Protein AF-A0A3D3JK53-F1 (afdb_monomer)

Nearest PDB structures (foldseek):
  6vbu-assembly1_7  TM=7.544E-01  e=4.477E-02  Bos taurus
  6vnw-assembly1_C  TM=7.731E-01  e=1.156E-01  Bos taurus
  6voa-assembly1_C  TM=7.731E-01  e=1.156E-01  Bos taurus
  6vbv-assembly1_7  TM=7.731E-01  e=1.156E-01  Bos taurus
  5eo8-assembly1_A  TM=5.705E-01  e=1.275E+00  Aspergillus oryzae RIB40

Solvent-accessible surface area (backbone atoms only — not comparable to full-atom values): 7485 Å² total; per-residue (Å²): 140,68,80,87,78,47,87,64,82,77,49,50,52,19,66,30,75,45,49,38,50,68,81,83,47,67,21,42,38,37,41,19,42,79,42,44,52,43,34,30,48,50,75,56,94,92,36,69,44,82,42,25,68,84,25,51,52,84,48,80,52,70,66,23,20,23,15,36,35,70,42,52,81,80,78,80,83,30,51,14,42,42,36,24,14,47,77,43,70,57,46,28,25,48,38,76,45,60,45,42,36,45,81,48,80,62,81,70,79,67,88,61,80,56,61,42,56,72,68,73,90,39,56,84,82,74,84,81,63,74,96

pLDDT: mean 74.8, std 21.29, range [25.58, 97.75]

Sequence (131 aa):
FNVLADFYAYNGGGVAAGDVDGDGLIDLYFTGTQVGDRLYINKGNFRFVDVTFERGIRHDSIIPRTGVLLADLNADGFLDLYVCRRPGKSLCYVNDGRGYFTPVDSPITLTDSTSATMAAPIDIDADGDLD

Mean predicted aligned error: 10.21 Å

Radius of gyration: 15.17 Å; Cα contacts (8 Å, |Δi|>4): 297; chains: 1; bounding box: 42×38×36 Å

Structure (mmCIF, N/CA/C/O backbone):
data_AF-A0A3D3JK53-F1
#
_entry.id   AF-A0A3D3JK53-F1
#
loop_
_atom_site.group_PDB
_atom_site.id
_atom_site.type_symbol
_atom_site.label_atom_id
_atom_site.label_alt_id
_atom_site.label_comp_id
_atom_site.label_asym_id
_atom_site.label_entity_id
_atom_site.label_seq_id
_atom_site.pdbx_PDB_ins_code
_atom_site.Cartn_x
_atom_site.Cartn_y
_atom_site.Cartn_z
_atom_site.occupancy
_atom_site.B_iso_or_equiv
_atom_site.auth_seq_id
_atom_site.auth_comp_id
_atom_site.auth_asym_id
_atom_site.auth_atom_id
_atom_site.pdbx_PDB_model_num
ATOM 1 N N . PHE A 1 1 ? 22.232 -26.499 -8.197 1.00 43.59 1 PHE A N 1
ATOM 2 C CA . PHE A 1 1 ? 21.439 -25.424 -7.573 1.00 43.59 1 PHE A CA 1
ATOM 3 C C . PHE A 1 1 ? 22.415 -24.464 -6.919 1.00 43.59 1 PHE A C 1
ATOM 5 O O . PHE A 1 1 ? 23.149 -24.899 -6.046 1.00 43.59 1 PHE A O 1
ATOM 12 N N . ASN A 1 2 ? 22.530 -23.232 -7.420 1.00 25.58 2 ASN A N 1
ATOM 13 C CA . ASN A 1 2 ? 23.545 -22.272 -6.978 1.00 25.58 2 ASN A CA 1
ATOM 14 C C . ASN A 1 2 ? 22.845 -21.024 -6.429 1.00 25.58 2 ASN A C 1
ATOM 16 O O . ASN A 1 2 ? 22.171 -20.322 -7.173 1.00 25.58 2 ASN A O 1
ATOM 20 N N . VAL A 1 3 ? 23.019 -20.765 -5.132 1.00 27.95 3 VAL A N 1
ATOM 21 C CA . VAL A 1 3 ? 22.402 -19.655 -4.374 1.00 27.95 3 VAL A CA 1
ATOM 22 C C . VAL A 1 3 ? 22.997 -18.286 -4.755 1.00 27.95 3 VAL A C 1
ATOM 24 O O . VAL A 1 3 ? 22.439 -17.246 -4.437 1.00 27.95 3 VAL A O 1
ATOM 27 N N . LEU A 1 4 ? 24.104 -18.269 -5.503 1.00 33.06 4 LEU A N 1
ATOM 28 C CA . LEU A 1 4 ? 24.801 -17.048 -5.925 1.00 33.06 4 LEU A CA 1
ATOM 29 C C . LEU A 1 4 ? 24.198 -16.368 -7.166 1.00 33.06 4 LEU A C 1
ATOM 31 O O . LEU A 1 4 ? 24.621 -15.269 -7.512 1.00 33.06 4 LEU A O 1
ATOM 35 N N . ALA A 1 5 ? 23.236 -17.007 -7.838 1.00 31.58 5 ALA A N 1
ATOM 36 C CA . ALA A 1 5 ? 22.615 -16.474 -9.053 1.00 31.58 5 ALA A CA 1
ATOM 37 C C . ALA A 1 5 ? 21.243 -15.822 -8.812 1.00 31.58 5 ALA A C 1
ATOM 39 O O . ALA A 1 5 ? 20.704 -15.219 -9.735 1.00 31.58 5 ALA A O 1
ATOM 40 N N . ASP A 1 6 ? 20.684 -15.923 -7.600 1.00 36.59 6 ASP A N 1
ATOM 41 C CA . ASP A 1 6 ? 19.299 -15.525 -7.340 1.00 36.59 6 ASP A CA 1
ATOM 42 C C . ASP A 1 6 ? 19.172 -14.696 -6.054 1.00 36.59 6 ASP A C 1
ATOM 44 O O . ASP A 1 6 ? 18.578 -15.092 -5.052 1.00 36.59 6 ASP A O 1
ATOM 48 N N . PHE A 1 7 ? 19.765 -13.499 -6.087 1.00 33.66 7 PHE A N 1
ATOM 49 C CA . PHE A 1 7 ? 19.660 -12.488 -5.025 1.00 33.66 7 PHE A CA 1
ATOM 50 C C . PHE A 1 7 ? 18.211 -12.027 -4.748 1.00 33.66 7 PHE A C 1
ATOM 52 O O . PHE A 1 7 ? 17.979 -11.275 -3.798 1.00 33.66 7 PHE A O 1
ATOM 59 N N . TYR A 1 8 ? 17.236 -12.465 -5.552 1.00 40.62 8 TYR A N 1
ATOM 60 C CA . TYR A 1 8 ? 15.836 -12.050 -5.482 1.00 40.62 8 TYR A CA 1
ATOM 61 C C . TYR A 1 8 ? 14.912 -13.083 -4.826 1.00 40.62 8 TYR A C 1
ATOM 63 O O . TYR A 1 8 ? 13.809 -12.716 -4.431 1.00 40.62 8 TYR A O 1
ATOM 71 N N . ALA A 1 9 ? 15.360 -14.328 -4.626 1.00 30.52 9 ALA A N 1
ATOM 72 C CA . ALA A 1 9 ? 14.543 -15.392 -4.034 1.00 30.52 9 ALA A CA 1
ATOM 73 C C . ALA A 1 9 ? 14.233 -15.196 -2.532 1.00 30.52 9 ALA A C 1
ATOM 75 O O . ALA A 1 9 ? 13.302 -15.811 -2.019 1.00 30.52 9 ALA A O 1
ATOM 76 N N . TYR A 1 10 ? 14.985 -14.335 -1.829 1.00 34.50 10 TYR A N 1
ATOM 77 C CA . TYR A 1 10 ? 14.849 -14.102 -0.379 1.00 34.50 10 TYR A CA 1
ATOM 78 C C . TYR A 1 10 ? 14.360 -12.701 0.017 1.00 34.50 10 TYR A C 1
ATOM 80 O O . TYR A 1 10 ? 14.184 -12.441 1.205 1.00 34.50 10 TYR A O 1
ATOM 88 N N . ASN A 1 11 ? 14.096 -11.804 -0.938 1.00 46.00 11 ASN A N 1
ATOM 89 C CA . ASN A 1 11 ? 13.360 -10.577 -0.631 1.00 46.00 11 ASN A CA 1
ATOM 90 C C . ASN A 1 11 ? 11.868 -10.892 -0.805 1.00 46.00 11 ASN A C 1
ATOM 92 O O . ASN A 1 11 ? 11.315 -10.712 -1.893 1.00 46.00 11 ASN A O 1
ATOM 96 N N . GLY A 1 12 ? 11.266 -11.485 0.230 1.00 48.97 12 GLY A N 1
ATOM 97 C CA . GLY A 1 12 ? 9.848 -11.843 0.231 1.00 48.97 12 GLY A CA 1
ATOM 98 C C . GLY A 1 12 ? 8.981 -10.633 -0.110 1.00 48.97 12 GLY A C 1
ATOM 99 O O . GLY A 1 12 ? 9.318 -9.513 0.257 1.00 48.97 12 GLY A O 1
ATOM 100 N N . GLY A 1 13 ? 7.894 -10.845 -0.849 1.00 63.44 13 GLY A N 1
ATOM 101 C CA . GLY A 1 13 ? 6.867 -9.816 -0.979 1.00 63.44 13 GLY A CA 1
ATOM 102 C C . GLY A 1 13 ? 6.235 -9.548 0.389 1.00 63.44 13 GLY A C 1
ATOM 103 O O . GLY A 1 13 ? 6.039 -10.475 1.177 1.00 63.44 13 GLY A O 1
ATOM 104 N N . GLY A 1 14 ? 5.937 -8.288 0.679 1.00 77.06 14 GLY A N 1
ATOM 105 C CA . GLY A 1 14 ? 5.184 -7.879 1.851 1.00 77.06 14 GLY A CA 1
ATOM 106 C C . GLY A 1 14 ? 3.685 -8.029 1.621 1.00 77.06 14 GLY A C 1
ATOM 107 O O . GLY A 1 14 ? 3.192 -7.885 0.499 1.00 77.06 14 GLY A O 1
ATOM 108 N N . VAL A 1 15 ? 2.962 -8.280 2.706 1.00 86.06 15 VAL A N 1
ATOM 109 C CA . VAL A 1 15 ? 1.506 -8.164 2.759 1.00 86.06 15 VAL A CA 1
ATOM 110 C C . VAL A 1 15 ? 1.149 -7.134 3.820 1.00 86.06 15 VAL A C 1
ATOM 112 O O . VAL A 1 15 ? 1.719 -7.157 4.909 1.00 86.06 15 VAL A O 1
ATOM 115 N N . ALA A 1 16 ? 0.214 -6.247 3.503 1.00 87.88 16 ALA A N 1
ATOM 116 C CA . ALA A 1 16 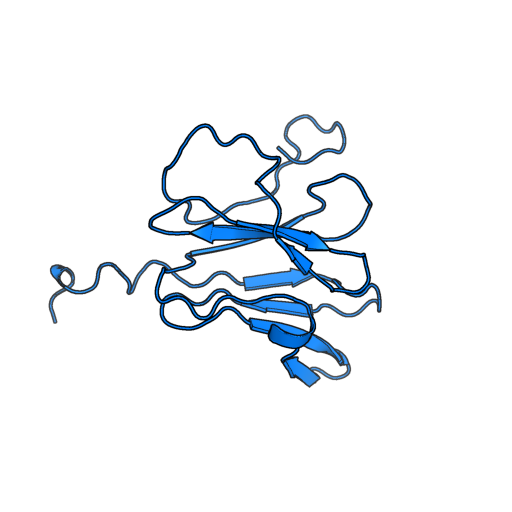? -0.439 -5.389 4.479 1.00 87.88 16 ALA A CA 1
ATOM 117 C C . ALA A 1 16 ? -1.937 -5.684 4.476 1.00 87.88 16 ALA A C 1
ATOM 119 O O . ALA A 1 16 ? -2.520 -5.978 3.429 1.00 87.88 16 ALA A O 1
ATOM 120 N N . ALA A 1 17 ? -2.535 -5.634 5.661 1.00 90.94 17 ALA A N 1
ATOM 121 C CA . ALA A 1 17 ? -3.950 -5.881 5.869 1.00 90.94 17 ALA A CA 1
ATOM 122 C C . ALA A 1 17 ? -4.532 -4.743 6.709 1.00 90.94 17 ALA A C 1
ATOM 124 O O . ALA A 1 17 ? -3.990 -4.429 7.767 1.00 90.94 17 ALA A O 1
ATOM 125 N N . GLY A 1 18 ? -5.612 -4.133 6.233 1.00 90.88 18 GLY A N 1
ATOM 126 C CA . GLY A 1 18 ? -6.271 -3.004 6.886 1.00 90.88 18 GLY A CA 1
ATOM 127 C C . GLY A 1 18 ? -7.535 -2.606 6.136 1.00 90.88 18 GLY A C 1
ATOM 128 O O . GLY A 1 18 ? -7.702 -2.989 4.984 1.00 90.88 18 GLY A O 1
ATOM 129 N N . ASP A 1 19 ? -8.431 -1.889 6.803 1.00 94.81 19 ASP A N 1
ATOM 130 C CA . ASP A 1 19 ? -9.655 -1.346 6.202 1.00 94.81 19 ASP A CA 1
ATOM 131 C C . ASP A 1 19 ? -9.306 -0.037 5.483 1.00 94.81 19 ASP A C 1
ATOM 133 O O . ASP A 1 19 ? -9.145 1.002 6.126 1.00 94.81 19 ASP A O 1
ATOM 137 N N . VAL A 1 20 ? -9.066 -0.104 4.168 1.00 95.06 20 VAL A N 1
ATOM 138 C CA . VAL A 1 20 ? -8.563 1.060 3.419 1.00 95.06 20 VAL A CA 1
ATOM 139 C C . VAL A 1 20 ? -9.679 1.887 2.797 1.00 95.06 20 VAL A C 1
ATOM 141 O O . VAL A 1 20 ? -9.424 3.034 2.424 1.00 95.06 20 VAL A O 1
ATOM 144 N N . ASP A 1 21 ? -10.889 1.338 2.662 1.00 96.25 21 ASP A N 1
ATOM 145 C CA . ASP A 1 21 ? -12.052 2.059 2.136 1.00 96.25 21 ASP A CA 1
ATOM 146 C C . ASP A 1 21 ? -13.136 2.388 3.179 1.00 96.25 21 ASP A C 1
ATOM 148 O O . ASP A 1 21 ? -14.132 3.036 2.840 1.00 96.25 21 ASP A O 1
ATOM 152 N N . GLY A 1 22 ? -12.889 2.049 4.448 1.00 94.50 22 GLY A N 1
ATOM 153 C CA . GLY A 1 22 ? -13.694 2.444 5.600 1.00 94.50 22 GLY A CA 1
ATOM 154 C C . GLY A 1 22 ? -15.007 1.672 5.719 1.00 94.50 22 GLY A C 1
ATOM 155 O O . GLY A 1 22 ? -15.954 2.172 6.337 1.00 94.50 22 GLY A O 1
ATOM 156 N N . ASP A 1 23 ? -15.110 0.497 5.093 1.00 95.94 23 ASP A N 1
ATOM 157 C CA . ASP A 1 23 ? -16.332 -0.309 5.073 1.00 95.94 23 ASP A CA 1
ATOM 158 C C . ASP A 1 23 ? -16.431 -1.313 6.241 1.00 95.94 23 ASP A C 1
ATOM 160 O O . ASP A 1 23 ? -17.457 -1.985 6.415 1.00 95.94 23 ASP A O 1
ATOM 164 N N . GLY A 1 24 ? -15.405 -1.358 7.097 1.00 94.62 24 GLY A N 1
ATOM 165 C CA . GLY A 1 24 ? -15.301 -2.242 8.253 1.00 94.62 24 GLY A CA 1
ATOM 166 C C . GLY A 1 24 ? -14.794 -3.646 7.922 1.00 94.62 24 GLY A C 1
ATOM 167 O O . GLY A 1 24 ? -14.742 -4.499 8.818 1.00 94.62 24 GLY A O 1
ATOM 168 N N . LEU A 1 25 ? -14.438 -3.926 6.666 1.00 95.62 25 LEU A N 1
ATOM 169 C CA . LEU A 1 25 ? -13.818 -5.173 6.238 1.00 95.62 25 LEU A CA 1
ATOM 170 C C . LEU A 1 25 ? -12.317 -4.982 6.028 1.00 95.62 25 LEU A C 1
ATOM 172 O O . LEU A 1 25 ? -11.829 -3.941 5.617 1.00 95.62 25 LEU A O 1
ATOM 176 N N . ILE A 1 26 ? -11.554 -6.035 6.318 1.00 94.81 26 ILE A N 1
ATOM 177 C CA . ILE A 1 26 ? -10.105 -6.005 6.117 1.00 94.81 26 ILE A CA 1
ATOM 178 C C . ILE A 1 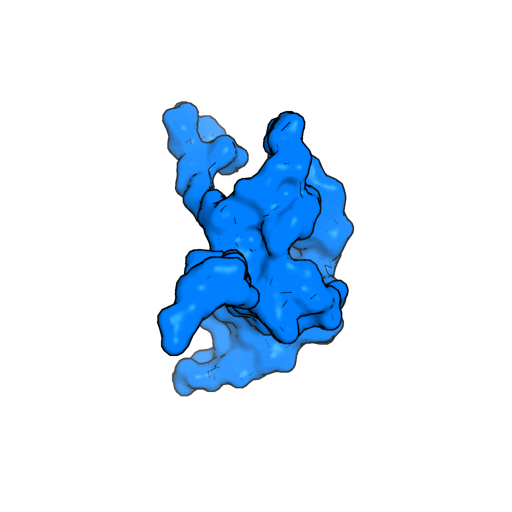26 ? -9.783 -6.283 4.651 1.00 94.81 26 ILE A C 1
ATOM 180 O O . ILE A 1 26 ? -10.084 -7.377 4.153 1.00 94.81 26 ILE A O 1
ATOM 184 N N . ASP A 1 27 ? -9.115 -5.322 4.021 1.00 96.00 27 ASP A N 1
ATOM 185 C CA . ASP A 1 27 ? -8.561 -5.390 2.674 1.00 96.00 27 ASP A CA 1
ATOM 186 C C . ASP A 1 27 ? -7.116 -5.886 2.688 1.00 96.00 27 ASP A C 1
ATOM 188 O O . ASP A 1 27 ? -6.470 -5.960 3.737 1.00 96.00 27 ASP A O 1
ATOM 192 N N . LEU A 1 28 ? -6.598 -6.256 1.514 1.00 94.88 28 LEU A N 1
ATOM 193 C CA . LEU A 1 28 ? -5.260 -6.826 1.376 1.00 94.88 28 LEU A CA 1
ATOM 194 C C . LEU A 1 28 ? -4.451 -6.111 0.301 1.00 94.88 28 LEU A C 1
ATOM 196 O O . LEU A 1 28 ? -4.873 -6.011 -0.851 1.00 94.88 28 LEU A O 1
ATOM 200 N N . TYR A 1 29 ? -3.233 -5.718 0.655 1.00 93.06 29 TYR A N 1
ATOM 201 C CA . TYR A 1 29 ? -2.229 -5.244 -0.284 1.00 93.06 29 TYR A CA 1
ATOM 202 C C . TYR A 1 29 ? -1.053 -6.217 -0.339 1.00 93.06 29 TYR A C 1
ATOM 204 O O . TYR A 1 29 ? -0.521 -6.612 0.695 1.00 93.06 29 TYR A O 1
ATOM 212 N N . PHE A 1 30 ? -0.610 -6.564 -1.544 1.00 90.94 30 PHE A N 1
ATOM 213 C CA . PHE A 1 30 ? 0.542 -7.426 -1.786 1.00 90.94 30 PHE A CA 1
ATOM 214 C C . PHE A 1 30 ? 1.594 -6.690 -2.596 1.00 90.94 30 PHE A C 1
ATOM 216 O O . PHE A 1 30 ? 1.292 -6.155 -3.668 1.00 90.94 30 PHE A O 1
ATOM 223 N N . THR A 1 31 ? 2.843 -6.736 -2.134 1.00 88.25 31 THR A N 1
ATOM 224 C CA . THR A 1 31 ? 3.957 -6.284 -2.960 1.00 88.25 31 THR A CA 1
ATOM 225 C C . THR A 1 31 ? 4.408 -7.369 -3.928 1.00 88.25 31 THR A C 1
ATOM 227 O O . THR A 1 31 ? 4.391 -8.564 -3.623 1.00 88.25 31 THR A O 1
ATOM 230 N N . GLY A 1 32 ? 4.850 -6.952 -5.110 1.00 82.88 32 GLY A N 1
ATOM 231 C CA . GLY A 1 32 ? 5.456 -7.843 -6.092 1.00 82.88 32 GLY A CA 1
ATOM 232 C C . GLY A 1 32 ? 6.978 -7.695 -6.151 1.00 82.88 32 GLY A C 1
ATOM 233 O O . GLY A 1 32 ? 7.508 -6.596 -6.263 1.00 82.88 32 GLY A O 1
ATOM 234 N N . THR A 1 33 ? 7.713 -8.806 -6.136 1.00 73.44 33 THR A N 1
ATOM 235 C CA . THR A 1 33 ? 9.176 -8.789 -6.348 1.00 73.44 33 THR A CA 1
ATOM 236 C C . THR A 1 33 ? 9.523 -8.752 -7.842 1.00 73.44 33 THR A C 1
ATOM 238 O O . THR A 1 33 ? 10.469 -8.087 -8.243 1.00 73.44 33 THR A O 1
ATOM 241 N N . GLN A 1 34 ? 8.747 -9.458 -8.672 1.00 74.12 34 GLN A N 1
ATOM 242 C CA . GLN A 1 34 ? 8.941 -9.585 -10.131 1.00 74.12 34 GLN A CA 1
ATOM 243 C C . GLN A 1 34 ? 7.654 -9.302 -10.930 1.00 74.12 34 GLN A C 1
ATOM 245 O O . GLN A 1 34 ? 7.598 -9.500 -12.140 1.00 74.12 34 GLN A O 1
ATOM 250 N N . VAL A 1 35 ? 6.602 -8.867 -10.240 1.00 80.19 35 VAL A N 1
ATOM 251 C CA . VAL A 1 35 ? 5.291 -8.511 -10.797 1.00 80.19 35 VAL A CA 1
ATOM 252 C C . VAL A 1 35 ? 4.836 -7.197 -10.177 1.00 80.19 35 VAL A C 1
ATOM 254 O O . VAL A 1 35 ? 5.463 -6.727 -9.228 1.00 80.19 35 VAL A O 1
ATOM 257 N N . GLY A 1 36 ? 3.765 -6.603 -10.698 1.00 85.31 36 GLY A N 1
ATOM 258 C CA . GLY A 1 36 ? 3.150 -5.422 -10.096 1.00 85.31 36 GLY A CA 1
ATOM 259 C C . GLY A 1 36 ? 2.526 -5.699 -8.727 1.00 85.31 36 GLY A C 1
ATOM 260 O O . GLY A 1 36 ? 2.181 -6.841 -8.417 1.00 85.31 36 GLY A O 1
ATOM 261 N N . ASP A 1 37 ? 2.401 -4.647 -7.919 1.00 90.25 37 ASP A N 1
ATOM 262 C CA . ASP A 1 37 ? 1.708 -4.716 -6.628 1.00 90.25 37 ASP A CA 1
ATOM 263 C C . ASP A 1 37 ? 0.215 -4.967 -6.847 1.00 90.25 37 ASP A C 1
ATOM 265 O O . ASP A 1 37 ? -0.303 -4.723 -7.940 1.00 90.25 37 ASP A O 1
ATOM 269 N N . ARG A 1 38 ? -0.477 -5.477 -5.826 1.00 92.88 38 ARG A N 1
ATOM 270 C CA . ARG A 1 38 ? -1.908 -5.777 -5.906 1.00 92.88 38 ARG A CA 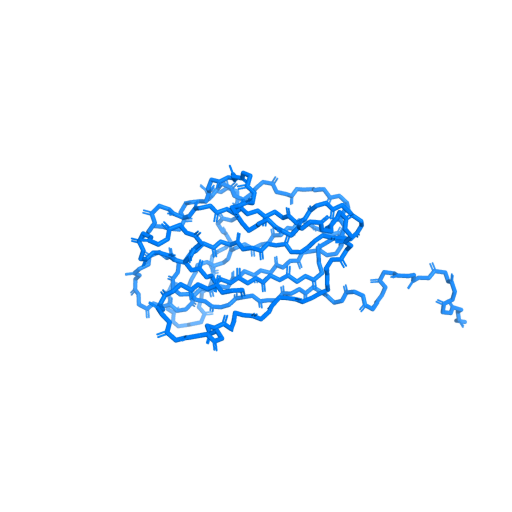1
ATOM 271 C C . ARG A 1 38 ? -2.658 -5.280 -4.687 1.00 92.88 38 ARG A C 1
ATOM 273 O O . ARG A 1 38 ? -2.296 -5.644 -3.576 1.00 92.88 38 ARG A O 1
ATOM 280 N N . LEU A 1 39 ? -3.729 -4.527 -4.914 1.00 95.00 39 LEU A N 1
ATOM 281 C CA . LEU A 1 39 ? -4.708 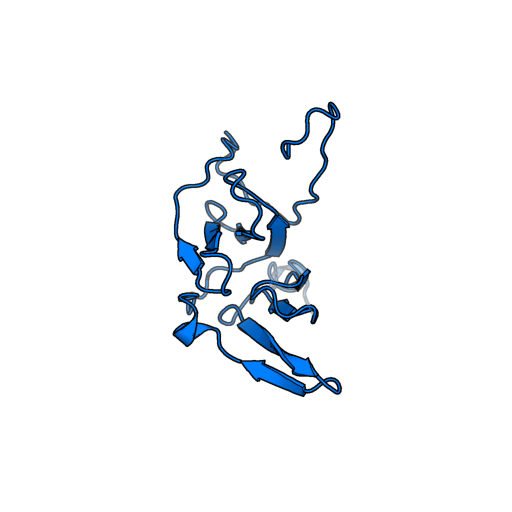-4.151 -3.899 1.00 95.00 39 LEU A CA 1
ATOM 282 C C . LEU A 1 39 ? -6.011 -4.911 -4.144 1.00 95.00 39 LEU A C 1
ATOM 284 O O . LEU A 1 39 ? -6.598 -4.829 -5.226 1.00 95.00 39 LEU A O 1
ATOM 288 N N . TYR A 1 40 ? -6.464 -5.614 -3.117 1.00 96.94 40 TYR A N 1
ATOM 289 C CA . TYR A 1 40 ? -7.696 -6.377 -3.107 1.00 96.94 40 TYR A CA 1
ATOM 290 C C . TYR A 1 40 ? -8.654 -5.829 -2.059 1.00 96.94 40 TYR A C 1
ATOM 292 O O . TYR A 1 40 ? -8.326 -5.847 -0.875 1.00 96.94 40 TYR A O 1
ATOM 300 N N . ILE A 1 41 ? -9.854 -5.437 -2.492 1.00 97.69 41 ILE A N 1
ATOM 301 C CA . ILE A 1 41 ? -10.923 -5.027 -1.578 1.00 97.69 41 ILE A CA 1
ATOM 302 C C . ILE A 1 41 ? -11.787 -6.225 -1.215 1.00 97.69 41 ILE A C 1
ATOM 304 O O . ILE A 1 41 ? -12.219 -6.988 -2.093 1.00 97.69 41 ILE A O 1
ATOM 308 N N . ASN A 1 42 ? -12.053 -6.378 0.073 1.00 97.75 42 ASN A N 1
ATOM 309 C CA . ASN A 1 42 ? -12.908 -7.414 0.614 1.00 97.75 42 ASN A CA 1
ATOM 310 C C . ASN A 1 42 ? -14.380 -7.054 0.389 1.00 97.75 42 ASN A C 1
ATOM 312 O O . ASN A 1 42 ? -14.852 -5.986 0.740 1.00 97.75 42 ASN A O 1
ATOM 316 N N . LYS A 1 43 ? -15.139 -7.963 -0.225 1.0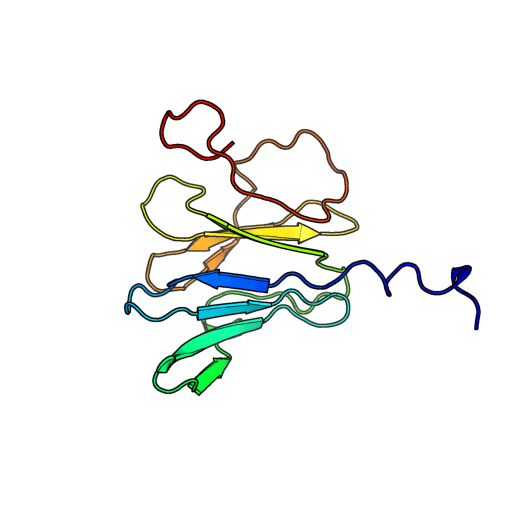0 97.56 43 LYS A N 1
ATOM 317 C CA . LYS A 1 43 ? -16.589 -7.821 -0.455 1.00 97.56 43 LYS A CA 1
ATOM 318 C C . LYS A 1 43 ? -17.413 -8.710 0.475 1.00 97.56 43 LYS A C 1
ATOM 320 O O . LYS A 1 43 ? -18.575 -9.012 0.196 1.00 97.56 43 LYS A O 1
ATOM 325 N N . GLY A 1 44 ? -16.797 -9.147 1.571 1.00 94.81 44 GLY A N 1
ATOM 326 C CA . GLY A 1 44 ? -17.354 -10.071 2.543 1.00 94.81 44 GLY A CA 1
ATOM 327 C C . GLY A 1 44 ? -17.258 -11.525 2.086 1.00 94.81 44 GLY A C 1
ATOM 328 O O . GLY A 1 44 ? -17.005 -11.839 0.921 1.00 94.81 44 GLY A O 1
ATOM 329 N N . ASN A 1 45 ? -17.479 -12.449 3.024 1.00 95.44 45 ASN A N 1
ATOM 330 C CA . ASN A 1 45 ? -17.449 -13.895 2.767 1.00 95.44 45 ASN A CA 1
ATOM 331 C C . ASN A 1 45 ? -16.146 -14.379 2.097 1.00 95.44 45 ASN A C 1
ATOM 333 O O . ASN A 1 45 ? -16.188 -15.265 1.242 1.00 95.44 45 ASN A O 1
ATOM 337 N N . PHE A 1 46 ? -15.005 -13.775 2.456 1.00 91.88 46 PHE A N 1
ATOM 338 C CA . PHE A 1 46 ? -13.687 -14.053 1.868 1.00 91.88 46 PHE A CA 1
ATOM 339 C C . PHE A 1 46 ? -13.630 -13.878 0.340 1.00 91.88 46 PHE A C 1
ATOM 341 O O . PHE A 1 46 ? -12.845 -14.538 -0.342 1.00 91.88 46 PHE A O 1
ATOM 348 N N . ARG A 1 47 ? -14.475 -13.002 -0.218 1.00 97.12 47 ARG A N 1
ATOM 349 C CA . ARG A 1 47 ? -14.432 -12.626 -1.632 1.00 97.12 47 ARG A CA 1
ATOM 350 C C . ARG A 1 47 ? -13.656 -11.334 -1.782 1.00 97.12 47 ARG A C 1
ATOM 352 O O . ARG A 1 47 ? -13.988 -10.342 -1.148 1.00 97.12 47 ARG A O 1
ATOM 359 N N . PHE A 1 48 ? -12.671 -11.351 -2.665 1.00 96.88 48 PHE A N 1
ATOM 360 C CA . PHE A 1 48 ? -11.763 -10.237 -2.887 1.00 96.88 48 PHE A CA 1
ATOM 361 C C . PHE A 1 48 ? -11.803 -9.811 -4.351 1.00 96.88 48 PHE A C 1
ATOM 363 O O . PHE A 1 48 ? -11.874 -10.659 -5.243 1.00 96.88 48 PHE A O 1
ATOM 370 N N . VAL A 1 49 ? -11.762 -8.503 -4.593 1.00 97.56 49 VAL A N 1
ATOM 371 C CA . VAL A 1 49 ? -11.734 -7.916 -5.939 1.00 97.56 49 VAL A CA 1
ATOM 372 C C . VAL A 1 49 ? -10.427 -7.155 -6.112 1.00 97.56 49 VAL A C 1
ATOM 374 O O . VAL A 1 49 ? -10.136 -6.272 -5.311 1.00 97.56 49 VAL A O 1
ATOM 377 N N . ASP A 1 50 ? -9.650 -7.496 -7.144 1.00 96.19 50 ASP A N 1
ATOM 378 C CA . ASP A 1 50 ? -8.465 -6.725 -7.542 1.00 96.19 50 ASP A CA 1
ATOM 379 C C . ASP A 1 50 ? -8.922 -5.371 -8.095 1.00 96.19 50 ASP A C 1
ATOM 381 O O . ASP A 1 50 ? -9.598 -5.314 -9.121 1.00 96.19 50 ASP A O 1
ATOM 385 N N . VAL A 1 51 ? -8.555 -4.295 -7.405 1.00 96.12 51 VAL A N 1
ATOM 386 C CA . VAL A 1 51 ? -8.886 -2.911 -7.783 1.00 96.12 51 VAL A CA 1
ATOM 387 C C . VAL A 1 51 ? -7.632 -2.063 -7.997 1.00 96.12 51 VAL A C 1
ATOM 389 O O . VAL A 1 51 ? -7.705 -0.838 -8.060 1.00 96.12 51 VAL A O 1
ATOM 392 N N . THR A 1 52 ? -6.467 -2.706 -8.104 1.00 93.81 52 THR A N 1
ATOM 393 C CA . THR A 1 52 ? -5.137 -2.078 -8.071 1.00 93.81 52 THR A CA 1
ATOM 394 C C . THR A 1 52 ? -5.055 -0.811 -8.927 1.00 93.81 52 THR A C 1
ATOM 396 O O . THR A 1 52 ? -4.775 0.277 -8.425 1.00 93.81 52 THR A O 1
ATOM 399 N N . PHE A 1 53 ? -5.361 -0.930 -10.220 1.00 91.75 53 PHE A N 1
ATOM 400 C CA . PHE A 1 53 ? -5.242 0.186 -11.159 1.00 91.75 53 PHE A CA 1
ATOM 401 C C . PHE A 1 53 ? -6.347 1.233 -10.995 1.00 91.75 53 PHE A C 1
ATOM 403 O O . PHE A 1 53 ? -6.103 2.422 -11.208 1.00 91.75 53 PHE A O 1
ATOM 410 N N . GLU A 1 54 ? -7.550 0.797 -10.621 1.00 93.06 54 GLU A N 1
ATOM 411 C CA . GLU A 1 54 ? -8.711 1.668 -10.411 1.00 93.06 54 GLU A CA 1
ATOM 412 C C . GLU A 1 54 ? -8.503 2.590 -9.207 1.00 93.06 54 GLU A C 1
ATOM 414 O O . GLU A 1 54 ? -8.959 3.731 -9.211 1.00 93.06 54 GLU A O 1
ATOM 419 N N . ARG A 1 55 ? -7.756 2.113 -8.208 1.00 93.75 55 ARG A N 1
ATOM 420 C CA . ARG A 1 55 ? -7.438 2.821 -6.965 1.00 93.75 55 ARG A CA 1
ATOM 421 C C . ARG A 1 55 ? -6.122 3.599 -6.996 1.00 93.75 55 ARG A C 1
ATOM 423 O O . ARG A 1 55 ? -5.644 4.028 -5.956 1.00 93.75 55 ARG A O 1
ATOM 430 N N . GLY A 1 56 ? -5.534 3.805 -8.175 1.00 89.81 56 GLY A N 1
ATOM 431 C CA . GLY A 1 56 ? -4.351 4.661 -8.338 1.00 89.81 56 GLY A CA 1
ATOM 432 C C . GLY A 1 56 ? -3.004 3.972 -8.095 1.00 89.81 56 GLY A C 1
ATOM 433 O O . GLY A 1 56 ? -1.961 4.584 -8.331 1.00 89.81 56 GLY A O 1
ATOM 434 N N . ILE A 1 57 ? -2.988 2.683 -7.738 1.00 89.56 57 ILE A N 1
ATOM 435 C CA . ILE A 1 57 ? -1.751 1.904 -7.621 1.00 89.56 57 ILE A CA 1
ATOM 436 C C . ILE A 1 57 ? -1.282 1.517 -9.026 1.00 89.56 57 ILE A C 1
ATOM 438 O O . ILE A 1 57 ? -1.833 0.639 -9.687 1.00 89.56 57 ILE A O 1
ATOM 442 N N . ARG A 1 58 ? -0.252 2.211 -9.514 1.00 80.50 58 ARG A N 1
ATOM 443 C CA . ARG A 1 58 ? 0.309 2.025 -10.860 1.00 80.50 58 ARG A CA 1
ATOM 444 C C . ARG A 1 58 ? 1.777 1.622 -10.780 1.00 80.50 58 ARG A C 1
ATOM 446 O O . ARG A 1 58 ? 2.653 2.402 -11.139 1.00 80.50 58 ARG A O 1
ATOM 453 N N . HIS A 1 59 ? 2.037 0.404 -10.304 1.00 71.00 59 HIS A N 1
ATOM 454 C CA . HIS A 1 59 ? 3.371 -0.205 -10.358 1.00 71.00 59 HIS A CA 1
ATOM 455 C C . HIS A 1 59 ? 3.343 -1.471 -11.181 1.00 71.00 59 HIS A C 1
ATOM 457 O O . HIS A 1 59 ? 2.984 -2.534 -10.690 1.00 71.00 59 HIS A O 1
ATOM 463 N N . ASP A 1 60 ? 3.772 -1.349 -12.427 1.00 61.28 60 ASP A N 1
ATOM 464 C CA . ASP A 1 60 ? 4.063 -2.448 -13.349 1.00 61.28 60 ASP A CA 1
ATOM 465 C C . ASP A 1 60 ? 5.582 -2.653 -13.535 1.00 61.28 60 ASP A C 1
ATOM 467 O O . ASP A 1 60 ? 6.028 -3.368 -14.431 1.00 61.28 60 ASP A O 1
ATOM 471 N N . SER A 1 61 ? 6.391 -2.036 -12.666 1.00 63.72 61 SER A N 1
ATOM 472 C CA . SER A 1 61 ? 7.850 -2.035 -12.759 1.00 63.72 61 SER A CA 1
ATOM 473 C C . SER A 1 61 ? 8.487 -3.340 -12.268 1.00 63.72 61 SER A C 1
ATOM 475 O O . SER A 1 61 ? 8.044 -3.958 -11.301 1.00 63.72 61 SER A O 1
ATOM 477 N N . ILE A 1 62 ? 9.604 -3.706 -12.905 1.00 64.50 62 ILE A N 1
ATOM 478 C CA . ILE A 1 62 ? 10.456 -4.861 -12.567 1.00 64.50 62 ILE A CA 1
ATOM 479 C C . ILE A 1 62 ? 11.246 -4.628 -11.261 1.00 64.50 62 ILE A C 1
ATOM 481 O O . ILE A 1 62 ? 11.844 -5.558 -10.729 1.00 64.50 62 ILE A O 1
ATOM 485 N N . ILE A 1 63 ? 11.265 -3.403 -10.718 1.00 72.38 63 ILE A N 1
ATOM 486 C CA . ILE A 1 63 ? 12.005 -3.096 -9.484 1.00 72.38 63 ILE A CA 1
ATOM 487 C C . ILE A 1 63 ? 11.342 -3.806 -8.293 1.00 72.38 63 ILE A C 1
ATOM 489 O O . ILE A 1 63 ? 10.183 -3.506 -8.007 1.00 72.38 63 ILE A O 1
ATOM 493 N N . PRO A 1 64 ? 12.048 -4.676 -7.551 1.00 72.88 64 PRO A N 1
ATOM 494 C CA . PRO A 1 64 ? 11.465 -5.413 -6.435 1.00 72.88 64 PRO A CA 1
ATOM 495 C C . PRO A 1 64 ? 10.953 -4.531 -5.296 1.00 72.88 64 PRO A C 1
ATOM 497 O O . PRO A 1 64 ? 11.649 -3.618 -4.835 1.00 72.88 64 PRO A O 1
ATOM 500 N N . ARG A 1 65 ? 9.759 -4.867 -4.794 1.00 82.12 65 ARG A N 1
ATOM 501 C CA . ARG A 1 65 ? 9.228 -4.358 -3.527 1.00 82.12 65 ARG A CA 1
ATOM 502 C C . ARG A 1 65 ? 9.244 -5.463 -2.482 1.00 82.12 65 ARG A C 1
ATOM 504 O O . ARG A 1 65 ? 8.752 -6.563 -2.721 1.00 82.12 65 ARG A O 1
ATOM 511 N N . THR A 1 66 ? 9.833 -5.149 -1.343 1.00 78.44 66 THR A N 1
ATOM 512 C CA . THR A 1 66 ? 10.279 -6.111 -0.322 1.00 78.44 66 THR A CA 1
ATOM 513 C C . THR A 1 66 ? 9.410 -6.098 0.931 1.00 78.44 66 THR A C 1
ATOM 515 O O . THR A 1 66 ? 9.426 -7.046 1.703 1.00 78.44 66 THR A O 1
ATOM 518 N N . GLY A 1 67 ? 8.643 -5.029 1.134 1.00 80.06 67 GLY A N 1
ATOM 519 C CA . GLY A 1 67 ? 7.812 -4.836 2.311 1.00 80.06 67 GLY A CA 1
ATOM 520 C C . GLY A 1 67 ? 6.772 -3.754 2.067 1.00 80.06 67 GLY A C 1
ATOM 521 O O . GLY A 1 67 ? 6.947 -2.897 1.200 1.00 80.06 67 GLY A O 1
ATOM 522 N N . VAL A 1 68 ? 5.689 -3.808 2.830 1.00 85.31 68 VAL A N 1
ATOM 523 C CA . VAL A 1 68 ? 4.625 -2.805 2.826 1.00 85.31 68 VAL A CA 1
ATOM 524 C C . VAL A 1 68 ? 4.122 -2.608 4.247 1.00 85.31 68 VAL A C 1
ATOM 526 O O . VAL A 1 68 ? 4.116 -3.551 5.039 1.00 85.31 68 VAL A O 1
ATOM 529 N N . LEU A 1 69 ? 3.701 -1.387 4.538 1.00 84.25 69 LEU A N 1
ATOM 530 C CA . LEU A 1 69 ? 3.051 -0.979 5.767 1.00 84.25 69 LEU A CA 1
ATOM 531 C C . LEU A 1 69 ? 1.801 -0.156 5.426 1.00 84.25 69 LEU A C 1
ATOM 533 O O . LEU A 1 69 ? 1.847 0.668 4.512 1.00 84.25 69 LEU A O 1
ATOM 537 N N . LEU A 1 70 ? 0.713 -0.401 6.160 1.00 85.19 70 LEU A N 1
ATOM 538 C CA . LEU A 1 70 ? -0.437 0.498 6.250 1.00 85.19 70 LEU A CA 1
ATOM 539 C C . LEU A 1 70 ? -0.331 1.300 7.549 1.00 85.19 70 LEU A C 1
ATOM 541 O O . LEU A 1 70 ? -0.192 0.706 8.619 1.00 85.19 70 LEU A O 1
ATOM 545 N N . ALA A 1 71 ? -0.363 2.620 7.439 1.00 82.81 71 ALA A N 1
ATOM 546 C CA . ALA A 1 71 ? -0.141 3.563 8.531 1.00 82.81 71 ALA A CA 1
ATOM 547 C C . ALA A 1 71 ? -0.759 4.911 8.156 1.00 82.81 71 ALA A C 1
ATOM 549 O O . ALA A 1 71 ? -0.808 5.214 6.977 1.00 82.81 71 ALA A O 1
ATOM 550 N N . ASP A 1 72 ? -1.202 5.714 9.116 1.00 83.62 72 ASP A N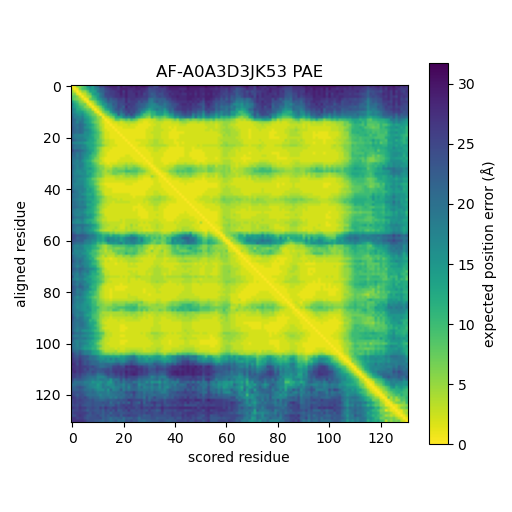 1
ATOM 551 C CA . ASP A 1 72 ? -1.602 7.101 8.845 1.00 83.62 72 ASP A CA 1
ATOM 552 C C . ASP A 1 72 ? -0.331 7.965 8.753 1.00 83.62 72 ASP A C 1
ATOM 554 O O . ASP A 1 72 ? 0.320 8.217 9.766 1.00 83.62 72 ASP A O 1
ATOM 558 N N . LEU A 1 73 ? 0.099 8.322 7.536 1.00 81.94 73 LEU A N 1
ATOM 559 C CA . LEU A 1 73 ? 1.389 8.993 7.304 1.00 81.94 73 LEU A CA 1
ATOM 560 C C . LEU A 1 73 ? 1.272 10.519 7.320 1.00 81.94 73 LEU A C 1
ATOM 562 O O . LEU A 1 73 ? 2.295 11.210 7.355 1.00 81.94 73 LEU A O 1
ATOM 566 N N . ASN A 1 74 ? 0.057 11.050 7.212 1.00 84.12 74 ASN A N 1
ATOM 567 C CA . ASN A 1 74 ? -0.218 12.483 7.135 1.00 84.12 74 ASN A CA 1
ATOM 568 C C . ASN A 1 74 ? -1.124 12.987 8.277 1.00 84.12 74 ASN A C 1
ATOM 570 O O . ASN A 1 74 ? -1.473 14.172 8.278 1.00 84.12 74 ASN A O 1
ATOM 574 N N . ALA A 1 75 ? -1.450 12.117 9.238 1.00 85.00 75 ALA A N 1
ATOM 575 C CA . ALA A 1 75 ? -2.313 12.366 10.387 1.00 85.00 75 ALA A CA 1
ATOM 576 C C . ALA A 1 75 ? -3.741 12.799 9.999 1.00 85.00 75 ALA A C 1
ATOM 578 O O . ALA A 1 75 ? -4.342 13.651 10.666 1.00 85.00 75 ALA A O 1
ATOM 579 N N . ASP A 1 76 ? -4.285 12.258 8.903 1.00 87.56 76 ASP A N 1
ATOM 580 C CA . ASP A 1 76 ? -5.648 12.555 8.442 1.00 87.56 76 ASP A CA 1
ATOM 581 C C . ASP A 1 76 ? -6.707 11.542 8.911 1.00 87.56 76 ASP A C 1
ATOM 583 O O . ASP A 1 76 ? -7.910 11.763 8.725 1.00 87.56 76 ASP A O 1
ATOM 587 N N . GLY A 1 77 ? -6.275 10.488 9.605 1.00 85.81 77 GLY A N 1
ATOM 588 C CA . GLY A 1 77 ? -7.115 9.426 10.139 1.00 85.81 77 GLY A CA 1
ATOM 589 C C . GLY A 1 77 ? -7.362 8.270 9.171 1.00 85.81 77 GLY A C 1
ATOM 590 O O . GLY A 1 77 ? -8.152 7.380 9.507 1.00 85.81 77 GLY A O 1
ATOM 591 N N . PHE A 1 78 ? -6.727 8.250 7.995 1.00 91.62 78 PHE A N 1
ATOM 592 C CA . PHE A 1 78 ? -6.851 7.173 7.017 1.00 91.62 78 PHE A CA 1
ATOM 593 C C . PHE A 1 78 ? -5.568 6.351 6.889 1.00 91.62 78 PHE A C 1
ATOM 595 O O . PHE A 1 78 ? -4.459 6.801 7.146 1.00 91.62 78 PHE A O 1
ATOM 602 N N . LEU A 1 79 ? -5.723 5.083 6.497 1.00 87.88 79 LEU A N 1
ATOM 603 C CA . LEU A 1 79 ? -4.577 4.207 6.274 1.00 87.88 79 LEU A CA 1
ATOM 604 C C . LEU A 1 79 ? -3.928 4.508 4.920 1.00 87.88 79 LEU A C 1
ATOM 606 O O . LEU A 1 79 ? -4.496 4.186 3.872 1.00 87.88 79 LEU A O 1
ATOM 610 N N . ASP A 1 80 ? -2.716 5.045 4.966 1.00 89.06 80 ASP A N 1
ATOM 611 C CA . ASP A 1 80 ? -1.813 5.279 3.843 1.00 89.06 80 ASP A CA 1
ATOM 612 C C . ASP A 1 80 ? -0.884 4.080 3.610 1.00 89.06 80 ASP A C 1
ATOM 614 O O . ASP A 1 80 ? -0.705 3.226 4.479 1.00 89.06 80 ASP A O 1
ATOM 618 N N . LEU A 1 81 ? -0.254 4.005 2.433 1.00 89.25 81 LEU A N 1
ATOM 619 C CA . LEU A 1 81 ? 0.702 2.941 2.103 1.00 89.25 81 LEU A CA 1
ATOM 620 C C . LEU A 1 81 ? 2.141 3.448 2.122 1.00 89.25 81 LEU A C 1
ATOM 622 O O . LEU A 1 81 ? 2.499 4.353 1.368 1.00 89.25 81 LEU A O 1
ATOM 626 N N . TYR A 1 82 ? 3.000 2.746 2.855 1.00 86.88 82 TYR A N 1
ATOM 627 C CA . TYR A 1 82 ? 4.451 2.845 2.742 1.00 86.88 82 TYR A CA 1
ATOM 628 C C . TYR A 1 82 ? 5.015 1.553 2.141 1.00 86.88 82 TYR A C 1
ATOM 630 O O . TYR A 1 82 ? 4.848 0.472 2.703 1.00 86.88 82 TYR A O 1
ATOM 638 N N . VAL A 1 83 ? 5.682 1.635 0.988 1.00 86.75 83 VAL A N 1
ATOM 639 C CA . VAL A 1 83 ? 6.162 0.468 0.231 1.00 86.75 83 VAL A CA 1
ATOM 640 C C . VAL A 1 83 ? 7.681 0.499 0.083 1.00 86.75 83 VAL A C 1
ATOM 642 O O . VAL A 1 83 ? 8.247 1.348 -0.610 1.00 86.75 83 VAL A O 1
ATOM 645 N N . CYS A 1 84 ? 8.346 -0.481 0.687 1.00 82.69 84 CYS A N 1
ATOM 646 C CA . CYS A 1 84 ? 9.794 -0.645 0.645 1.00 82.69 84 CYS A CA 1
ATOM 647 C C . CYS A 1 84 ? 10.263 -1.120 -0.736 1.00 82.69 84 CYS A C 1
ATOM 649 O O . CYS A 1 84 ? 9.692 -2.044 -1.323 1.00 82.69 84 CYS A O 1
ATOM 651 N N . ARG A 1 85 ? 11.348 -0.524 -1.242 1.00 79.44 85 ARG A N 1
ATOM 652 C CA . ARG A 1 85 ? 11.961 -0.872 -2.534 1.00 79.44 85 ARG A CA 1
ATOM 653 C C . ARG A 1 85 ? 13.412 -1.308 -2.381 1.00 79.44 85 ARG A C 1
ATOM 655 O O . ARG A 1 85 ? 14.159 -0.777 -1.559 1.00 79.44 85 ARG A O 1
ATOM 662 N N . ARG A 1 86 ? 13.833 -2.258 -3.224 1.00 72.12 86 ARG A N 1
ATOM 663 C CA . ARG A 1 86 ? 15.235 -2.681 -3.326 1.00 72.12 86 ARG A CA 1
ATOM 664 C C . ARG A 1 86 ? 15.612 -3.040 -4.769 1.00 72.12 86 ARG A C 1
ATOM 666 O O . ARG A 1 86 ? 15.190 -4.094 -5.244 1.00 72.12 86 ARG A O 1
ATOM 673 N N . PRO A 1 87 ? 16.469 -2.249 -5.447 1.00 68.88 87 PRO A N 1
ATOM 674 C CA . PRO A 1 87 ? 17.080 -0.984 -5.008 1.00 68.88 87 PRO A CA 1
ATOM 675 C C . PRO A 1 87 ? 16.121 0.221 -5.120 1.00 68.88 87 PRO A C 1
ATOM 677 O O . PRO A 1 87 ? 15.109 0.149 -5.813 1.00 68.88 87 PRO A O 1
ATOM 680 N N . GLY A 1 88 ? 16.484 1.350 -4.502 1.00 74.06 88 GLY A N 1
ATOM 681 C CA . GLY A 1 88 ? 15.809 2.645 -4.676 1.00 74.06 88 GLY A CA 1
ATOM 682 C C . GLY A 1 88 ? 15.049 3.143 -3.445 1.00 74.06 88 GLY A C 1
ATOM 683 O O . GLY A 1 88 ? 14.926 2.432 -2.453 1.00 74.06 88 GLY A O 1
ATOM 684 N N . LYS A 1 89 ? 14.550 4.384 -3.531 1.00 76.94 89 LYS A N 1
ATOM 685 C CA . LYS A 1 89 ? 13.741 5.020 -2.481 1.00 76.94 89 LYS A CA 1
ATOM 686 C C . LYS A 1 89 ? 12.413 4.274 -2.330 1.00 76.94 89 LYS A C 1
ATOM 688 O O . LYS A 1 89 ? 11.784 3.938 -3.339 1.00 76.94 89 LYS A O 1
ATOM 693 N N . SER A 1 90 ? 11.997 4.044 -1.088 1.00 81.12 90 SER A N 1
ATOM 694 C CA . SER A 1 90 ? 10.645 3.587 -0.764 1.00 81.12 90 SER A CA 1
ATOM 695 C C . SER A 1 90 ? 9.589 4.552 -1.309 1.00 81.12 90 SER A C 1
ATOM 697 O O . SER A 1 90 ? 9.868 5.716 -1.603 1.00 81.12 90 SER A O 1
ATOM 699 N N . LEU A 1 91 ? 8.374 4.050 -1.473 1.00 85.56 91 LEU A N 1
ATOM 700 C CA . LEU A 1 91 ? 7.238 4.815 -1.964 1.00 85.56 91 LEU A CA 1
ATOM 701 C C . LEU A 1 91 ? 6.252 5.099 -0.848 1.00 85.56 91 LEU A C 1
ATOM 703 O O . LEU A 1 91 ? 6.032 4.233 -0.007 1.00 85.56 91 LEU A O 1
ATOM 707 N N . CYS A 1 92 ? 5.585 6.242 -0.943 1.00 87.56 92 CYS A N 1
ATOM 708 C CA . CYS A 1 92 ? 4.458 6.580 -0.089 1.00 87.56 92 CYS A CA 1
ATOM 709 C C . CYS A 1 92 ? 3.229 6.872 -0.947 1.00 87.56 92 CYS A C 1
ATOM 711 O O . CYS A 1 92 ? 3.342 7.483 -2.016 1.00 87.56 92 CYS A O 1
ATOM 713 N N . TYR A 1 93 ? 2.064 6.448 -0.470 1.00 90.56 93 TYR A N 1
ATOM 714 C CA . TYR A 1 93 ? 0.772 6.783 -1.051 1.00 90.56 93 TYR A CA 1
ATOM 715 C C . TYR A 1 93 ? -0.158 7.283 0.028 1.00 90.56 93 TYR A C 1
ATOM 717 O O . TYR A 1 93 ? -0.396 6.544 0.974 1.00 90.56 93 TYR A O 1
ATOM 725 N N . VAL A 1 94 ? -0.733 8.460 -0.184 1.00 93.38 94 VAL A N 1
ATOM 726 C CA . VAL A 1 94 ? -1.806 8.973 0.667 1.00 93.38 94 VAL A CA 1
ATOM 727 C C . VAL A 1 94 ? -3.148 8.453 0.166 1.00 93.38 94 VAL A C 1
ATOM 729 O O . VAL A 1 94 ? -3.410 8.493 -1.043 1.00 93.38 94 VAL A O 1
ATOM 732 N N . ASN A 1 95 ? -3.965 7.953 1.081 1.00 95.00 95 ASN 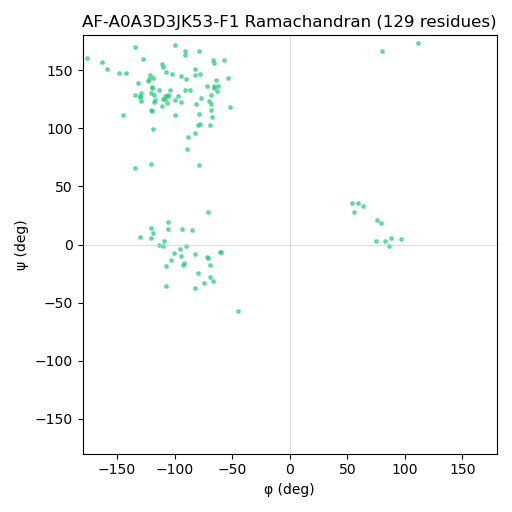A N 1
ATOM 733 C CA . ASN A 1 95 ? -5.324 7.485 0.872 1.00 95.00 95 ASN A CA 1
ATOM 734 C C . ASN A 1 95 ? -6.323 8.633 1.071 1.00 95.00 95 ASN A C 1
ATOM 736 O O . ASN A 1 95 ? -6.177 9.450 1.967 1.00 95.00 95 ASN A O 1
ATOM 740 N N . ASP A 1 96 ? -7.383 8.687 0.268 1.00 95.12 96 ASP A N 1
ATOM 741 C CA . ASP A 1 96 ? -8.480 9.652 0.438 1.00 95.12 96 ASP A CA 1
ATOM 742 C C . ASP A 1 96 ? -9.565 9.194 1.437 1.00 95.12 96 ASP A C 1
ATOM 744 O O . ASP A 1 96 ? -10.673 9.741 1.459 1.00 95.12 96 ASP A O 1
ATOM 748 N N . GLY A 1 97 ? -9.281 8.136 2.202 1.00 93.19 97 GLY A N 1
ATOM 749 C CA . GLY A 1 97 ? -10.217 7.466 3.106 1.00 93.19 97 GLY A CA 1
ATOM 750 C C . GLY A 1 97 ? -11.250 6.583 2.409 1.00 93.19 97 GLY A C 1
ATOM 751 O O . GLY A 1 97 ? -12.130 6.030 3.061 1.00 93.19 97 GLY A O 1
ATOM 752 N N . ARG A 1 98 ? -11.181 6.455 1.080 1.00 95.12 98 ARG A N 1
ATOM 753 C CA . ARG A 1 98 ? -12.052 5.582 0.278 1.00 95.12 98 ARG A CA 1
ATOM 754 C C . ARG A 1 98 ? -11.254 4.525 -0.469 1.00 95.12 98 ARG A C 1
ATOM 756 O O . ARG A 1 98 ? -11.801 3.867 -1.359 1.00 95.12 98 ARG A O 1
ATOM 763 N N . GLY A 1 99 ? -9.970 4.391 -0.158 1.00 93.31 99 GLY A N 1
ATOM 764 C CA . GLY A 1 99 ? -9.043 3.469 -0.787 1.00 93.31 99 GLY A CA 1
ATOM 765 C C . GLY A 1 99 ? -8.521 3.963 -2.132 1.00 93.31 99 GLY A C 1
ATOM 766 O O . GLY A 1 99 ? -8.081 3.127 -2.917 1.00 93.31 99 GLY A O 1
ATOM 767 N N . TYR A 1 100 ? -8.604 5.263 -2.459 1.00 95.88 100 TYR A N 1
ATOM 768 C CA . TYR A 1 100 ? -7.892 5.827 -3.612 1.00 95.88 100 TYR A CA 1
ATOM 769 C C . TYR A 1 100 ? -6.551 6.403 -3.177 1.00 95.88 100 TYR A C 1
ATOM 771 O O . TYR A 1 100 ? -6.477 7.315 -2.361 1.00 95.88 100 TYR A O 1
ATOM 779 N N . PHE A 1 101 ? -5.488 5.897 -3.790 1.00 94.69 101 PHE A N 1
ATOM 780 C CA . PHE A 1 101 ? -4.119 6.175 -3.393 1.00 94.69 101 PHE A CA 1
ATOM 781 C C . PHE A 1 101 ? -3.433 7.132 -4.365 1.00 94.69 101 PHE A C 1
ATOM 783 O O . PHE A 1 101 ? -3.367 6.882 -5.574 1.00 94.69 101 PHE A O 1
ATOM 790 N N . THR A 1 102 ? -2.859 8.205 -3.824 1.00 93.44 102 THR A N 1
ATOM 791 C CA . THR A 1 102 ? -2.065 9.186 -4.571 1.00 93.44 102 THR A CA 1
ATOM 792 C C . THR A 1 102 ? -0.594 9.074 -4.175 1.00 93.44 102 THR A C 1
ATOM 794 O O . THR A 1 102 ? -0.293 9.176 -2.988 1.00 93.44 102 THR A O 1
ATOM 797 N N . PRO A 1 103 ? 0.343 8.877 -5.124 1.00 90.75 103 PRO A N 1
ATOM 798 C CA . PRO A 1 103 ? 1.766 8.856 -4.803 1.00 90.75 103 PRO A CA 1
ATOM 799 C C . PRO A 1 103 ? 2.217 10.216 -4.270 1.00 90.75 103 PRO A C 1
ATOM 801 O O . PRO A 1 103 ? 1.957 11.245 -4.895 1.00 90.75 103 PRO A O 1
ATOM 804 N N . VAL A 1 104 ? 2.949 10.202 -3.161 1.00 87.69 104 VAL A N 1
ATOM 805 C CA . VAL A 1 104 ? 3.561 11.394 -2.567 1.00 87.69 104 VAL A CA 1
ATOM 806 C C . VAL A 1 104 ? 5.051 11.171 -2.337 1.00 87.69 104 VAL A C 1
ATOM 808 O O . VAL A 1 104 ? 5.533 10.035 -2.269 1.00 87.69 104 VAL A O 1
ATOM 811 N N . ASP A 1 105 ? 5.798 12.264 -2.207 1.00 79.00 105 ASP A N 1
ATOM 812 C CA . ASP A 1 105 ? 7.133 12.181 -1.632 1.00 79.00 105 ASP A CA 1
ATOM 813 C C . ASP A 1 105 ? 7.024 11.768 -0.164 1.00 79.00 105 ASP A C 1
ATOM 815 O O . ASP A 1 105 ? 6.187 12.291 0.565 1.00 79.00 105 ASP A O 1
ATOM 819 N N . SER A 1 106 ? 7.866 10.821 0.258 1.00 63.72 106 SER A N 1
ATOM 820 C CA . SER A 1 106 ? 7.878 10.341 1.643 1.00 63.72 106 SER A CA 1
ATOM 821 C C . SER A 1 106 ? 7.989 11.505 2.636 1.00 63.72 106 SER A C 1
ATOM 823 O O . SER A 1 106 ? 9.018 12.188 2.593 1.00 63.72 106 SER A O 1
ATOM 825 N N . PRO A 1 107 ? 6.991 11.718 3.523 1.00 54.06 107 PRO A N 1
ATOM 826 C CA . PRO A 1 107 ? 7.104 12.684 4.617 1.00 54.06 107 PRO A CA 1
ATOM 827 C C . PRO A 1 107 ? 8.114 12.200 5.666 1.00 54.06 107 PRO A C 1
ATOM 829 O O . PRO A 1 107 ? 8.808 13.004 6.286 1.00 54.06 107 PRO A O 1
ATOM 832 N N . ILE A 1 108 ? 8.280 10.876 5.779 1.00 55.62 108 ILE A N 1
ATOM 833 C CA . ILE A 1 108 ? 9.321 10.248 6.584 1.00 55.62 108 ILE A CA 1
ATOM 834 C C . ILE A 1 108 ? 10.667 10.570 5.932 1.00 55.62 108 ILE A C 1
ATOM 836 O O . ILE A 1 108 ? 10.995 10.076 4.843 1.00 55.62 108 ILE A O 1
ATOM 840 N N . THR A 1 109 ? 11.447 11.418 6.601 1.00 44.84 109 THR A N 1
ATOM 841 C CA . THR A 1 109 ? 12.815 11.757 6.202 1.00 44.84 109 THR A CA 1
ATOM 842 C C . THR A 1 109 ? 13.741 10.624 6.634 1.00 44.84 109 THR A C 1
ATOM 844 O O . THR A 1 109 ? 14.573 10.780 7.522 1.00 44.84 109 THR A O 1
ATOM 847 N N . LEU A 1 110 ? 13.616 9.456 6.001 1.00 46.09 110 LEU A N 1
ATOM 848 C CA . LEU A 1 110 ? 14.685 8.469 6.064 1.00 46.09 110 LEU A CA 1
ATOM 849 C C . LEU A 1 110 ? 15.846 9.049 5.256 1.00 46.09 110 LEU A C 1
ATOM 851 O O . LEU A 1 110 ? 15.827 9.082 4.025 1.00 46.09 110 LEU A O 1
ATOM 855 N N . THR A 1 111 ? 16.845 9.567 5.965 1.00 38.38 111 THR A N 1
ATOM 856 C CA . THR A 1 111 ? 18.096 10.102 5.406 1.00 38.38 111 THR A CA 1
ATOM 857 C C . THR A 1 111 ? 18.899 9.059 4.636 1.00 38.38 111 THR A C 1
ATOM 859 O O . THR A 1 111 ? 19.869 9.404 3.961 1.00 38.38 111 THR A O 1
ATOM 862 N N . ASP A 1 112 ? 18.472 7.801 4.674 1.00 40.91 112 ASP A N 1
ATOM 863 C CA . ASP A 1 112 ? 19.129 6.713 3.995 1.00 40.91 112 ASP A CA 1
ATOM 864 C C . ASP A 1 112 ? 18.423 6.385 2.679 1.00 40.91 112 ASP A C 1
ATOM 866 O O . ASP A 1 112 ? 17.317 5.856 2.603 1.00 40.91 112 ASP A O 1
ATOM 870 N N . SER A 1 113 ? 19.132 6.678 1.594 1.00 46.31 113 SER A N 1
ATOM 871 C CA . SER A 1 113 ? 18.820 6.283 0.216 1.00 46.31 113 SER A CA 1
ATOM 872 C C . SER A 1 113 ? 19.044 4.775 -0.009 1.00 46.31 113 SER A C 1
ATOM 874 O O . SER A 1 113 ? 19.357 4.323 -1.115 1.00 46.31 113 SER A O 1
ATOM 876 N N . THR A 1 114 ? 18.908 3.984 1.054 1.00 51.53 114 THR A N 1
ATOM 877 C CA . THR A 1 114 ? 19.266 2.574 1.127 1.00 51.53 114 THR A CA 1
ATOM 878 C C . THR A 1 114 ? 18.016 1.703 1.238 1.00 51.53 114 THR A C 1
ATOM 880 O O . THR A 1 114 ? 16.916 2.139 1.567 1.00 51.53 114 THR A O 1
ATOM 883 N N . SER A 1 115 ? 18.169 0.453 0.813 1.00 49.22 115 SER A N 1
ATOM 884 C CA . SER A 1 115 ? 17.066 -0.487 0.632 1.00 49.22 115 SER A CA 1
ATOM 885 C C . SER A 1 115 ? 16.435 -0.897 1.963 1.00 49.22 115 SER A C 1
ATOM 887 O O . SER A 1 115 ? 17.1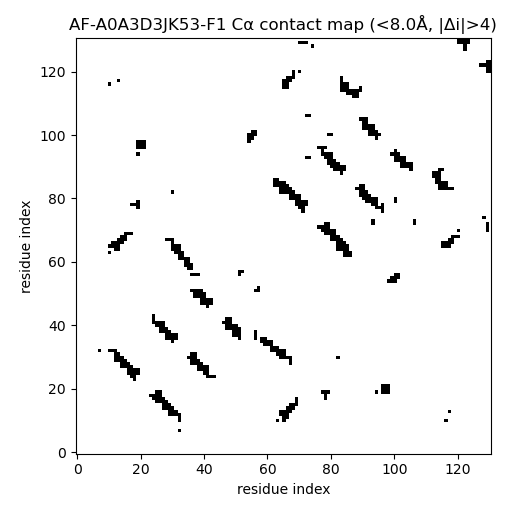43 -1.399 2.831 1.00 49.22 115 SER A O 1
ATOM 889 N N . ALA A 1 116 ? 15.112 -0.794 2.082 1.00 53.09 116 ALA A N 1
ATOM 890 C CA . ALA A 1 116 ? 14.369 -1.329 3.222 1.00 53.09 116 ALA A CA 1
ATOM 891 C C . ALA A 1 116 ? 13.831 -2.735 2.908 1.00 53.09 116 ALA A C 1
ATOM 893 O O . ALA A 1 116 ? 13.472 -3.021 1.766 1.00 53.09 116 ALA A O 1
ATOM 894 N N . THR A 1 117 ? 13.777 -3.622 3.904 1.00 49.00 117 THR A N 1
ATOM 895 C CA . THR A 1 117 ? 13.218 -4.984 3.754 1.00 49.00 117 THR A CA 1
ATOM 896 C C . THR A 1 117 ? 11.870 -5.116 4.458 1.00 49.00 117 THR A C 1
ATOM 898 O O . THR A 1 117 ? 10.984 -5.783 3.950 1.00 49.00 117 THR A O 1
ATOM 901 N N . MET A 1 118 ? 11.691 -4.454 5.601 1.00 51.44 118 MET A N 1
ATOM 902 C CA . MET A 1 118 ? 10.442 -4.402 6.362 1.00 51.44 118 MET A CA 1
ATOM 903 C C . MET A 1 118 ? 10.366 -3.043 7.062 1.00 51.44 118 MET A C 1
ATOM 905 O O . MET A 1 118 ? 11.406 -2.507 7.442 1.00 51.44 118 MET A O 1
ATOM 909 N N . ALA A 1 119 ? 9.160 -2.509 7.228 1.00 52.53 119 ALA A N 1
ATOM 910 C CA . ALA A 1 119 ? 8.872 -1.393 8.121 1.00 52.53 119 ALA A CA 1
ATOM 911 C C . ALA A 1 119 ? 7.862 -1.901 9.154 1.00 52.53 119 ALA A C 1
ATOM 913 O O . ALA A 1 119 ? 6.927 -2.616 8.791 1.00 52.53 119 ALA A O 1
ATOM 914 N N . ALA A 1 120 ? 8.084 -1.595 10.426 1.00 47.84 120 ALA A N 1
ATOM 915 C CA . ALA A 1 120 ? 7.122 -1.839 11.489 1.00 47.84 120 ALA A CA 1
ATOM 916 C C . ALA A 1 120 ? 6.754 -0.468 12.062 1.00 47.84 120 ALA A C 1
ATOM 918 O O . ALA A 1 120 ? 7.683 0.281 12.358 1.00 47.84 120 ALA A O 1
ATOM 919 N N . PRO A 1 121 ? 5.461 -0.129 12.190 1.00 50.94 121 PRO A N 1
ATOM 920 C CA . PRO A 1 121 ? 5.058 1.114 12.822 1.00 50.94 121 PRO A CA 1
ATOM 921 C C . PRO A 1 121 ? 5.367 0.977 14.312 1.00 50.94 121 PRO A C 1
ATOM 923 O O . PRO A 1 121 ? 4.933 0.011 14.952 1.00 50.94 121 PRO A O 1
ATOM 926 N N . ILE A 1 122 ? 6.154 1.896 14.854 1.00 45.28 122 ILE A N 1
ATOM 927 C CA . ILE A 1 122 ? 6.359 2.017 16.290 1.00 45.28 122 ILE A CA 1
ATOM 928 C C . ILE A 1 122 ? 6.102 3.483 16.630 1.00 45.28 122 ILE A C 1
ATOM 930 O O . ILE A 1 122 ? 6.690 4.367 16.035 1.00 45.28 122 ILE A O 1
ATOM 934 N N . ASP A 1 123 ? 5.170 3.725 17.540 1.00 48.31 123 ASP A N 1
ATOM 935 C CA . ASP A 1 123 ? 5.037 5.008 18.228 1.00 48.31 123 ASP A CA 1
ATOM 936 C C . ASP A 1 123 ? 5.960 4.883 19.449 1.00 48.31 123 ASP A C 1
ATOM 938 O O . ASP A 1 123 ? 5.616 4.199 20.425 1.00 48.31 123 ASP A O 1
ATOM 942 N N . ILE A 1 124 ? 7.221 5.324 19.316 1.00 42.34 124 ILE A N 1
ATOM 943 C CA . ILE A 1 124 ? 8.245 5.025 20.329 1.00 42.34 124 ILE A CA 1
ATOM 944 C C . ILE A 1 124 ? 8.125 5.948 21.537 1.00 42.34 124 ILE A C 1
ATOM 946 O O . ILE A 1 124 ? 8.566 5.573 22.632 1.00 42.34 124 ILE A O 1
ATOM 950 N N . ASP A 1 125 ? 7.548 7.133 21.350 1.00 45.62 125 ASP A N 1
ATOM 951 C CA . ASP A 1 125 ? 7.433 8.154 22.384 1.00 45.62 125 ASP A CA 1
ATOM 952 C C . ASP A 1 125 ? 6.001 8.383 22.901 1.00 45.62 125 ASP A C 1
ATOM 954 O O . ASP A 1 125 ? 5.826 9.063 23.920 1.00 45.62 125 ASP A O 1
ATOM 958 N N . ALA A 1 126 ? 5.026 7.664 22.340 1.00 44.78 126 ALA A N 1
ATOM 959 C CA . ALA A 1 126 ? 3.622 7.641 22.732 1.00 44.78 126 ALA A CA 1
ATOM 960 C C . ALA A 1 126 ? 2.913 8.994 22.559 1.00 44.78 126 ALA A C 1
ATOM 962 O O . ALA A 1 126 ? 2.032 9.328 23.367 1.00 44.78 126 ALA A O 1
ATOM 963 N N . ASP A 1 127 ? 3.302 9.782 21.554 1.00 51.66 127 ASP A N 1
ATOM 964 C CA . ASP A 1 127 ? 2.718 11.099 21.289 1.00 51.66 127 ASP A CA 1
ATOM 965 C C . ASP A 1 127 ? 1.577 11.088 20.251 1.00 51.66 127 ASP A C 1
ATOM 967 O O . ASP A 1 127 ? 0.787 12.040 20.182 1.00 51.66 127 ASP A O 1
ATOM 971 N N . GLY A 1 128 ? 1.393 9.954 19.569 1.00 46.00 128 GLY A N 1
ATOM 972 C CA . GLY A 1 128 ? 0.294 9.713 18.644 1.00 46.00 128 GLY A CA 1
ATOM 973 C C . GLY A 1 128 ? 0.618 9.963 17.172 1.00 46.00 128 GLY A C 1
ATOM 974 O O . GLY A 1 128 ? -0.306 9.836 16.361 1.00 46.00 128 GLY A O 1
ATOM 975 N N . ASP A 1 129 ? 1.867 10.272 16.813 1.00 43.16 129 ASP A N 1
ATOM 976 C CA . ASP A 1 129 ? 2.383 10.075 15.457 1.00 43.16 129 ASP A CA 1
ATOM 977 C C . ASP A 1 129 ? 3.230 8.783 15.334 1.00 43.16 129 ASP A C 1
ATOM 979 O O . ASP A 1 129 ? 3.374 8.008 16.282 1.00 43.16 129 ASP A O 1
ATOM 983 N N . LEU A 1 130 ? 3.615 8.419 14.106 1.00 42.84 130 LEU A N 1
ATOM 984 C CA . LEU A 1 130 ? 4.354 7.182 13.819 1.00 42.84 130 LEU A CA 1
ATOM 985 C C . LEU A 1 130 ? 5.819 7.510 13.492 1.00 42.84 130 LEU A C 1
ATOM 987 O O . LEU A 1 130 ? 6.069 8.191 12.493 1.00 42.84 130 LEU A O 1
ATOM 991 N N . ASP A 1 131 ? 6.756 6.949 14.269 1.00 48.56 131 ASP A N 1
ATOM 992 C CA . ASP A 1 131 ? 8.219 7.075 14.097 1.00 48.56 131 ASP A CA 1
ATOM 993 C C . ASP A 1 131 ? 8.846 6.038 13.139 1.00 48.56 131 ASP A C 1
ATOM 995 O O . ASP A 1 131 ? 8.426 4.851 13.121 1.00 48.56 131 ASP A O 1
#

Secondary structure (DSSP, 8-state):
--GGG-TTTTSPPPEEEE-SSSSSSPEEEE--SSS--EEEEE-STT-EEE-TTTTT-----SS-EEEEEEE-SSSSSS-EEEEEESSS--EEEEE-SSS-EEEE--SS-----S--S------SSSSSS--

Foldseek 3Di:
DDPVPCPQPPLAWAKEWDDQQQP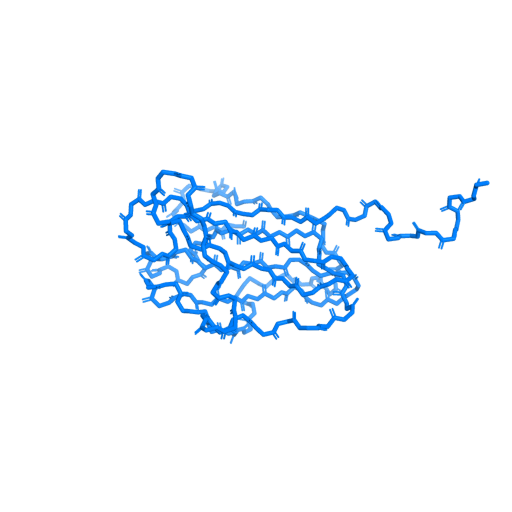PDIWIWTWDQQAFIWTWDDPPPPDTDTCCVVQPNDDGDRWGWRYKYFDQQPPPPGTWIWIWTPQFDIWTWDGPSRSRTDTDDRPPPPVDRHTDNYDDFDPPPPPPHTD